Protein AF-A0A928DA06-F1 (afdb_monomer_lite)

Structure (mmCIF, N/CA/C/O backbone):
data_AF-A0A928DA06-F1
#
_entry.id   AF-A0A928DA06-F1
#
loop_
_atom_site.group_PDB
_atom_site.id
_atom_site.type_symbol
_atom_site.label_atom_id
_atom_site.label_alt_id
_atom_site.label_comp_id
_atom_site.label_asym_id
_atom_site.label_entity_id
_atom_site.label_seq_id
_atom_site.pdbx_PDB_ins_code
_atom_site.Cartn_x
_atom_site.Cartn_y
_atom_site.Cartn_z
_atom_site.occupancy
_atom_site.B_iso_or_equiv
_atom_site.auth_seq_id
_atom_site.auth_comp_id
_atom_site.auth_asym_id
_atom_site.auth_atom_id
_atom_site.pdbx_PDB_model_num
ATOM 1 N N . MET A 1 1 ? -12.608 2.765 8.747 1.00 83.69 1 MET A N 1
ATOM 2 C CA . MET A 1 1 ? -12.357 2.135 7.433 1.00 83.69 1 MET A CA 1
ATOM 3 C C . MET A 1 1 ? -12.875 0.698 7.348 1.00 83.69 1 MET A C 1
ATOM 5 O O . MET A 1 1 ? -12.585 0.014 6.376 1.00 83.69 1 MET A O 1
ATOM 9 N N . THR A 1 2 ? -13.688 0.243 8.306 1.00 89.38 2 THR A N 1
ATOM 10 C CA . THR A 1 2 ? -14.258 -1.107 8.320 1.00 89.38 2 THR A CA 1
ATOM 11 C C . THR A 1 2 ? -14.913 -1.484 6.994 1.00 89.38 2 THR A C 1
ATOM 13 O O . THR A 1 2 ? -15.799 -0.780 6.512 1.00 89.38 2 THR A O 1
ATOM 16 N N . GLY A 1 3 ? -14.460 -2.598 6.416 1.00 91.69 3 GLY A N 1
ATOM 17 C CA . GLY A 1 3 ? -14.981 -3.139 5.159 1.00 91.69 3 GLY A CA 1
ATOM 18 C C . GLY A 1 3 ? -14.381 -2.537 3.885 1.00 91.69 3 GLY A C 1
ATOM 19 O O . GLY A 1 3 ? -14.749 -2.986 2.807 1.00 91.69 3 GLY A O 1
ATOM 20 N N . LYS A 1 4 ? -13.465 -1.564 3.988 1.00 97.69 4 LYS A N 1
ATOM 21 C CA . LYS A 1 4 ? -12.728 -1.007 2.844 1.00 97.69 4 LYS A CA 1
ATOM 22 C C . LYS A 1 4 ? -11.425 -1.751 2.586 1.00 97.69 4 LYS A C 1
ATOM 24 O O . LYS A 1 4 ? -10.792 -2.232 3.532 1.00 97.69 4 LYS A O 1
ATOM 29 N N . VAL A 1 5 ? -11.014 -1.797 1.322 1.00 98.31 5 VAL A N 1
ATOM 30 C CA . VAL A 1 5 ? -9.685 -2.261 0.912 1.00 98.31 5 VAL A CA 1
ATOM 31 C C . VAL A 1 5 ? -8.822 -1.050 0.561 1.00 98.31 5 VAL A C 1
ATOM 33 O O . VAL A 1 5 ? -9.207 -0.236 -0.274 1.00 98.31 5 VAL A O 1
ATOM 36 N N . ALA A 1 6 ? -7.662 -0.912 1.202 1.00 98.31 6 ALA A N 1
ATOM 37 C CA . ALA A 1 6 ? -6.711 0.164 0.932 1.00 98.31 6 ALA A CA 1
ATOM 38 C C . ALA A 1 6 ? -5.402 -0.398 0.376 1.00 98.31 6 ALA A C 1
ATOM 40 O O . ALA A 1 6 ? -4.781 -1.262 0.995 1.00 98.31 6 ALA A O 1
ATOM 41 N N . LEU A 1 7 ? -4.958 0.114 -0.765 1.00 97.88 7 LEU A N 1
ATOM 42 C CA . LEU A 1 7 ? -3.648 -0.176 -1.329 1.00 97.88 7 LEU A CA 1
ATOM 43 C C . LEU A 1 7 ? -2.665 0.909 -0.894 1.00 97.88 7 LEU A C 1
ATOM 45 O O . LEU A 1 7 ? -2.867 2.077 -1.184 1.00 97.88 7 LEU A O 1
ATOM 49 N N . VAL A 1 8 ? -1.583 0.529 -0.212 1.00 98.00 8 VAL A N 1
ATOM 50 C CA . VAL A 1 8 ? -0.536 1.470 0.203 1.00 98.00 8 VAL A CA 1
ATOM 51 C C . VAL A 1 8 ? 0.792 1.107 -0.451 1.00 98.00 8 VAL A C 1
ATOM 53 O O . VAL A 1 8 ? 1.410 0.080 -0.137 1.00 98.00 8 VAL A O 1
ATOM 56 N N . THR A 1 9 ? 1.260 1.976 -1.346 1.00 96.38 9 THR A N 1
ATOM 57 C CA . THR A 1 9 ? 2.560 1.847 -2.016 1.00 96.38 9 THR A CA 1
ATOM 58 C C . THR A 1 9 ? 3.709 2.316 -1.120 1.00 96.38 9 THR A C 1
ATOM 60 O O . THR A 1 9 ? 3.535 3.126 -0.209 1.00 96.38 9 THR A O 1
ATOM 63 N N . GLY A 1 10 ? 4.904 1.747 -1.317 1.00 96.00 10 GLY A N 1
ATOM 64 C CA . GLY A 1 10 ? 6.079 2.087 -0.505 1.00 96.00 10 GLY A CA 1
ATOM 65 C C . GLY A 1 10 ? 5.900 1.789 0.991 1.00 96.00 10 GLY A C 1
ATOM 66 O O . GLY A 1 10 ? 6.474 2.471 1.836 1.00 96.00 10 GLY A O 1
ATOM 67 N N . SER A 1 11 ? 5.099 0.781 1.344 1.00 96.88 11 SER A N 1
ATOM 68 C CA . SER A 1 11 ? 4.600 0.571 2.714 1.00 96.88 11 SER A CA 1
ATOM 69 C C . SER A 1 11 ? 5.468 -0.330 3.594 1.00 96.88 11 SER A C 1
ATOM 71 O O . SER A 1 11 ? 5.051 -0.763 4.668 1.00 96.88 11 SER A O 1
ATOM 73 N N . THR A 1 12 ? 6.705 -0.602 3.180 1.00 96.62 12 THR A N 1
ATOM 74 C CA . THR A 1 12 ? 7.639 -1.422 3.966 1.00 96.62 12 THR A CA 1
ATOM 75 C C . THR A 1 12 ? 8.183 -0.677 5.182 1.00 96.62 12 THR A C 1
ATOM 77 O O . THR A 1 12 ? 8.457 -1.300 6.208 1.00 96.62 12 THR A O 1
ATOM 80 N N . ARG A 1 13 ? 8.380 0.647 5.084 1.00 96.69 13 ARG A N 1
ATOM 81 C CA . ARG A 1 13 ? 8.977 1.499 6.132 1.00 96.69 13 ARG A CA 1
ATOM 82 C C . ARG A 1 13 ? 8.432 2.931 6.052 1.00 96.69 13 ARG A C 1
ATOM 84 O O . ARG A 1 13 ? 7.794 3.309 5.076 1.00 96.69 13 ARG A O 1
ATOM 91 N N . GLY A 1 14 ? 8.728 3.739 7.073 1.00 97.19 14 GLY A N 1
ATOM 92 C CA . GLY A 1 14 ? 8.440 5.176 7.073 1.00 97.19 14 GLY A CA 1
ATOM 93 C C . GLY A 1 14 ? 6.947 5.498 6.982 1.00 97.19 14 GLY A C 1
ATOM 94 O O . GLY A 1 14 ? 6.126 4.830 7.609 1.00 97.19 14 GLY A O 1
ATOM 95 N N . ILE A 1 15 ? 6.614 6.527 6.198 1.00 97.69 15 ILE A N 1
ATOM 96 C CA . ILE A 1 15 ? 5.254 7.072 6.080 1.00 97.69 15 ILE A CA 1
ATOM 97 C C . ILE A 1 15 ? 4.276 6.021 5.547 1.00 97.69 15 ILE A C 1
ATOM 99 O O . ILE A 1 15 ? 3.231 5.814 6.153 1.00 97.69 15 ILE A O 1
ATOM 103 N N . GLY A 1 16 ? 4.630 5.306 4.474 1.00 97.69 16 GLY A N 1
ATOM 104 C CA . GLY A 1 16 ? 3.755 4.281 3.899 1.00 97.69 16 GLY A CA 1
ATOM 105 C C . GLY A 1 16 ? 3.433 3.164 4.896 1.00 97.69 16 GLY A C 1
ATOM 106 O O . GLY A 1 16 ? 2.295 2.710 4.971 1.00 97.69 16 GLY A O 1
ATOM 107 N N . LYS A 1 17 ? 4.408 2.759 5.725 1.00 98.44 17 LYS A N 1
ATOM 108 C CA . LYS A 1 17 ? 4.148 1.800 6.808 1.00 98.44 17 LYS A CA 1
ATOM 109 C C . LYS A 1 17 ? 3.154 2.371 7.820 1.00 98.44 17 LYS A C 1
ATOM 111 O O . LYS A 1 17 ? 2.183 1.696 8.127 1.00 98.44 17 LYS A O 1
ATOM 116 N N . ALA A 1 18 ? 3.380 3.596 8.300 1.00 98.56 18 ALA A N 1
ATOM 117 C CA . ALA A 1 18 ? 2.511 4.230 9.293 1.00 98.56 18 ALA A CA 1
ATOM 118 C C . ALA A 1 18 ? 1.072 4.430 8.783 1.00 98.56 18 ALA A C 1
ATOM 120 O O . ALA A 1 18 ? 0.128 4.221 9.536 1.00 98.56 18 ALA A O 1
ATOM 121 N N . ILE A 1 19 ? 0.899 4.779 7.503 1.00 98.19 19 ILE A N 1
ATOM 122 C CA . ILE A 1 19 ? -0.423 4.886 6.867 1.00 98.19 19 ILE A CA 1
ATOM 123 C C . ILE A 1 19 ? -1.107 3.517 6.808 1.00 98.19 19 ILE A C 1
ATOM 125 O O . ILE A 1 19 ? -2.265 3.404 7.200 1.00 98.19 19 ILE A O 1
ATOM 129 N N . GLY A 1 20 ? -0.394 2.476 6.359 1.00 98.31 20 GLY A N 1
ATOM 130 C CA . GLY A 1 20 ? -0.932 1.115 6.329 1.00 98.31 20 GLY A CA 1
ATOM 131 C C . GLY A 1 20 ? -1.336 0.619 7.718 1.00 98.31 20 GLY A C 1
ATOM 132 O O . GLY A 1 20 ? -2.444 0.117 7.882 1.00 98.31 20 GLY A O 1
ATOM 133 N N . ASP A 1 21 ? -0.478 0.838 8.719 1.00 98.50 21 ASP A N 1
ATOM 134 C CA . ASP A 1 21 ? -0.747 0.479 10.116 1.00 98.50 21 ASP A CA 1
ATOM 135 C C . ASP A 1 21 ? -2.012 1.199 10.630 1.00 98.50 21 ASP A C 1
ATOM 137 O O . ASP A 1 21 ? -2.887 0.571 11.222 1.00 98.50 21 ASP A O 1
ATOM 141 N N . ALA A 1 22 ? -2.160 2.497 10.340 1.00 98.31 22 ALA A N 1
ATOM 142 C CA . ALA A 1 22 ? -3.342 3.264 10.728 1.00 98.31 22 ALA A CA 1
ATOM 143 C C . ALA A 1 22 ? -4.617 2.776 10.017 1.00 98.31 22 ALA A C 1
ATOM 145 O O . ALA A 1 22 ? -5.669 2.655 10.640 1.00 98.31 22 ALA A O 1
ATOM 146 N N . PHE A 1 23 ? -4.566 2.476 8.716 1.00 98.19 23 PHE A N 1
ATOM 147 C CA . PHE A 1 23 ? -5.727 1.947 7.994 1.00 98.19 23 PHE A CA 1
ATOM 148 C C . PHE A 1 23 ? -6.194 0.598 8.548 1.00 98.19 23 PHE A C 1
ATOM 150 O O . PHE A 1 23 ? -7.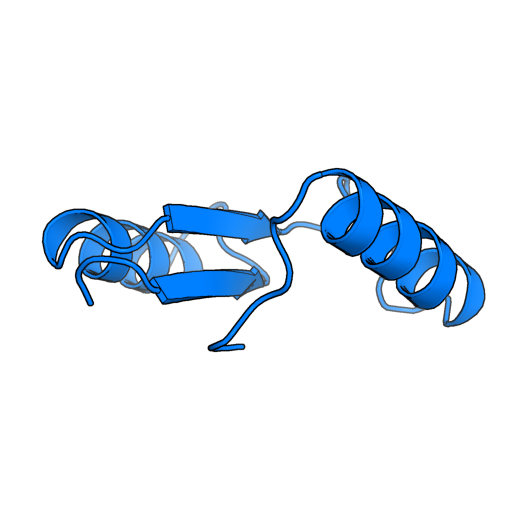404 0.406 8.702 1.00 98.19 23 PHE A O 1
ATOM 157 N N . GLU A 1 24 ? -5.263 -0.293 8.896 1.00 97.94 24 GLU A N 1
ATOM 158 C CA . GLU A 1 24 ? -5.561 -1.557 9.582 1.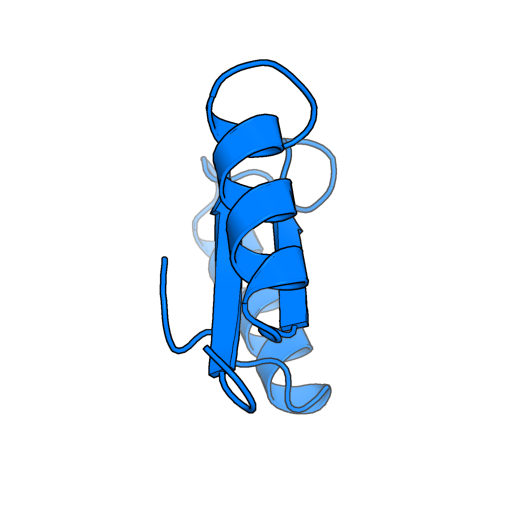00 97.94 24 GLU A CA 1
ATOM 159 C C . GLU A 1 24 ? -6.201 -1.308 10.956 1.00 97.94 24 GLU A C 1
ATOM 161 O O . GLU A 1 24 ? -7.228 -1.914 11.262 1.00 97.94 24 GLU A O 1
ATOM 166 N N . GLU A 1 25 ? -5.671 -0.370 11.750 1.00 98.19 25 GLU A N 1
ATOM 167 C CA . GLU A 1 25 ? -6.241 0.021 13.052 1.00 98.19 25 GLU A CA 1
ATOM 168 C C . GLU A 1 25 ? -7.688 0.528 12.918 1.00 98.19 25 GLU A C 1
ATOM 170 O O . GLU A 1 25 ? -8.561 0.178 13.713 1.00 98.19 25 GLU A O 1
ATOM 175 N N . TYR A 1 26 ? -7.987 1.276 11.853 1.00 97.69 26 TYR A N 1
ATOM 176 C CA . TYR A 1 26 ? -9.346 1.715 11.524 1.00 97.69 26 TYR A CA 1
ATOM 177 C C . TYR A 1 26 ? -10.203 0.639 10.824 1.00 97.69 26 TYR A C 1
ATOM 179 O O . TYR A 1 26 ? -11.314 0.946 10.367 1.00 97.69 26 TYR A O 1
ATOM 187 N N . GLY A 1 27 ? -9.727 -0.604 10.721 1.00 97.19 27 GLY A N 1
ATOM 188 C CA . GLY A 1 27 ? -10.480 -1.769 10.249 1.00 97.19 27 GLY A CA 1
ATOM 189 C C . GLY A 1 27 ? -10.498 -1.985 8.734 1.00 97.19 27 GLY A C 1
ATOM 190 O O . GLY A 1 27 ? -11.355 -2.726 8.246 1.00 97.19 27 GLY A O 1
ATOM 191 N N . ALA A 1 28 ? -9.613 -1.337 7.976 1.00 98.19 28 ALA A N 1
ATOM 192 C CA . ALA A 1 28 ? -9.437 -1.653 6.560 1.00 98.19 28 ALA A CA 1
ATOM 193 C C . ALA A 1 28 ? -8.730 -3.004 6.386 1.00 98.19 28 ALA A C 1
ATOM 195 O O . ALA A 1 28 ? -7.899 -3.400 7.204 1.00 98.19 28 ALA A O 1
ATOM 196 N N . LYS A 1 29 ? -8.979 -3.668 5.258 1.00 98.19 29 LYS A N 1
ATOM 197 C CA . LYS A 1 29 ? -8.018 -4.629 4.707 1.00 98.19 29 LYS A CA 1
ATOM 198 C C . LYS A 1 29 ? -6.960 -3.838 3.947 1.00 98.19 29 LYS A C 1
ATOM 200 O O . LYS A 1 29 ? -7.317 -3.019 3.104 1.00 98.19 29 LYS A O 1
ATOM 205 N N . VAL A 1 30 ? -5.681 -4.065 4.224 1.00 98.06 30 VAL A N 1
ATOM 206 C CA . VAL A 1 30 ? -4.602 -3.285 3.603 1.00 98.06 30 VAL A CA 1
ATOM 207 C C . VAL A 1 30 ? -3.733 -4.160 2.710 1.00 98.06 30 VAL A C 1
ATOM 209 O O . VAL A 1 30 ? -3.174 -5.162 3.150 1.00 98.06 30 VAL A O 1
ATOM 212 N N . ILE A 1 31 ? -3.590 -3.748 1.452 1.00 97.94 31 ILE A N 1
ATOM 213 C CA . ILE A 1 31 ? -2.641 -4.308 0.49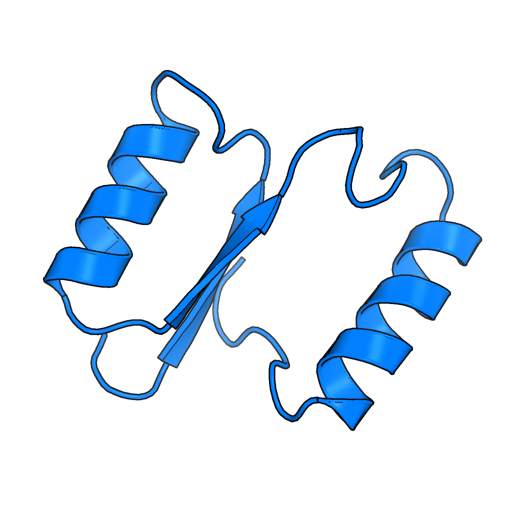4 1.00 97.94 31 ILE A CA 1
ATOM 214 C C . ILE 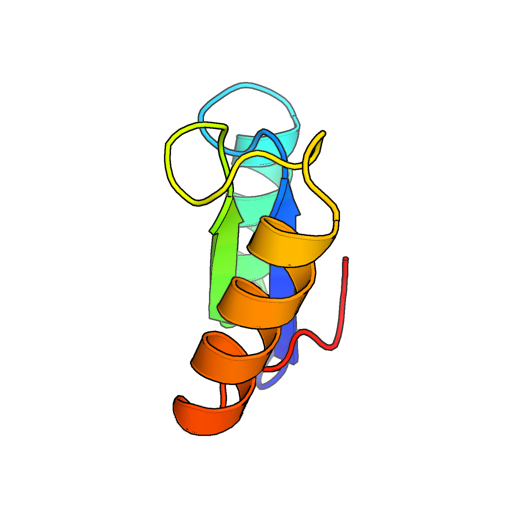A 1 31 ? -1.353 -3.496 0.602 1.00 97.94 31 ILE A C 1
ATOM 216 O O . ILE A 1 31 ? -1.296 -2.315 0.254 1.00 97.94 31 ILE A O 1
ATOM 220 N N . ARG A 1 32 ? -0.298 -4.131 1.111 1.00 97.56 32 ARG A N 1
ATOM 221 C CA . ARG A 1 32 ? 1.009 -3.497 1.309 1.00 97.56 32 ARG A CA 1
ATOM 222 C C . ARG A 1 32 ? 1.893 -3.719 0.091 1.00 97.56 32 ARG A C 1
ATOM 224 O O . ARG A 1 32 ? 2.420 -4.810 -0.108 1.00 97.56 32 ARG A O 1
ATOM 231 N N . HIS A 1 33 ? 2.078 -2.677 -0.709 1.00 97.12 33 HIS A N 1
ATOM 232 C CA . HIS A 1 33 ? 2.847 -2.755 -1.942 1.00 97.12 33 HIS A CA 1
ATOM 233 C C . HIS A 1 33 ? 4.291 -2.253 -1.789 1.00 97.12 33 HIS A C 1
ATOM 235 O O . HIS A 1 33 ? 4.582 -1.243 -1.138 1.00 97.12 33 HIS A O 1
ATOM 241 N N . ASN A 1 34 ? 5.212 -2.950 -2.453 1.00 94.19 34 ASN A N 1
ATOM 242 C CA . ASN A 1 34 ? 6.598 -2.551 -2.681 1.00 94.19 34 ASN A CA 1
ATOM 243 C C . ASN A 1 34 ? 7.077 -3.123 -4.026 1.00 94.19 34 ASN A C 1
ATOM 245 O O . ASN A 1 34 ? 6.360 -3.892 -4.651 1.00 94.19 34 ASN A O 1
ATOM 249 N N . THR A 1 35 ? 8.301 -2.802 -4.444 1.00 90.81 35 THR A N 1
ATOM 250 C CA . THR A 1 35 ? 8.850 -3.199 -5.755 1.00 90.81 35 THR A CA 1
ATOM 251 C C . THR A 1 35 ? 8.949 -4.709 -6.002 1.00 90.81 35 THR A C 1
ATOM 253 O O . THR A 1 35 ? 9.197 -5.118 -7.128 1.00 90.81 35 THR A O 1
ATOM 256 N N . LYS A 1 36 ? 8.791 -5.556 -4.976 1.00 90.88 36 LYS A N 1
ATOM 257 C CA . LYS A 1 36 ? 8.762 -7.019 -5.126 1.00 90.88 36 LYS A CA 1
ATOM 258 C C . LYS A 1 36 ? 7.369 -7.576 -5.422 1.00 90.88 36 LYS A C 1
ATOM 260 O O . LYS A 1 36 ? 7.275 -8.761 -5.712 1.00 90.88 36 LYS A O 1
ATOM 265 N N . VAL A 1 37 ? 6.316 -6.772 -5.264 1.00 92.44 37 VAL A N 1
ATOM 266 C CA . VAL A 1 37 ? 4.932 -7.189 -5.527 1.00 92.44 37 VAL A CA 1
ATOM 267 C C . VAL A 1 37 ? 4.660 -7.088 -7.025 1.00 92.44 37 VAL A C 1
ATOM 269 O O . VAL A 1 37 ? 4.457 -8.110 -7.669 1.00 92.44 37 VAL A O 1
ATOM 272 N N . CYS A 1 38 ? 4.772 -5.888 -7.592 1.00 93.06 38 CYS A N 1
ATOM 273 C CA . CYS A 1 38 ? 4.901 -5.679 -9.028 1.00 93.06 38 CYS A CA 1
ATOM 274 C C . CYS A 1 38 ? 5.812 -4.472 -9.301 1.00 93.06 38 CYS A C 1
ATOM 276 O O . CYS A 1 38 ? 6.027 -3.616 -8.431 1.00 93.06 38 CYS A O 1
ATOM 278 N N . ASP A 1 39 ? 6.376 -4.410 -10.506 1.00 93.12 39 ASP A N 1
ATOM 279 C CA . ASP A 1 39 ? 7.085 -3.217 -10.954 1.00 93.12 39 ASP A CA 1
ATOM 280 C C . ASP A 1 39 ? 6.068 -2.186 -11.450 1.00 93.12 39 ASP A C 1
ATOM 282 O O . ASP A 1 39 ? 5.396 -2.393 -12.454 1.00 93.12 39 ASP A O 1
ATOM 286 N N . LEU A 1 40 ? 5.952 -1.063 -10.739 1.00 92.50 40 LEU A N 1
ATOM 287 C CA . LEU A 1 40 ? 5.039 0.020 -11.115 1.00 92.50 40 LEU A CA 1
ATOM 288 C C . LEU A 1 40 ? 5.538 0.832 -12.323 1.00 92.50 40 LEU A C 1
ATOM 290 O O . LEU A 1 40 ? 4.825 1.715 -12.793 1.00 92.50 40 LEU A O 1
ATOM 294 N N . ALA A 1 41 ? 6.755 0.579 -12.815 1.00 94.19 41 ALA A N 1
ATOM 295 C CA . ALA A 1 41 ? 7.244 1.155 -14.065 1.00 94.19 41 ALA A CA 1
ATOM 296 C C . ALA A 1 41 ? 6.767 0.384 -15.310 1.00 94.19 41 ALA A C 1
ATOM 298 O O . ALA A 1 41 ? 6.902 0.903 -16.418 1.00 94.19 41 ALA A O 1
ATOM 299 N N . ASP A 1 42 ? 6.215 -0.822 -15.139 1.00 95.50 42 ASP A N 1
ATOM 300 C CA . ASP A 1 42 ? 5.684 -1.657 -16.216 1.00 95.50 42 ASP A CA 1
ATOM 301 C C . ASP A 1 42 ? 4.141 -1.665 -16.181 1.00 95.50 42 ASP A C 1
ATOM 303 O O . ASP A 1 42 ? 3.547 -2.324 -15.322 1.00 95.50 42 ASP A O 1
ATOM 307 N N . PRO A 1 43 ? 3.463 -0.962 -17.110 1.00 96.44 43 PRO A N 1
ATOM 308 C CA . PRO A 1 43 ? 2.003 -0.935 -17.165 1.00 96.44 43 PRO A CA 1
ATOM 309 C C . PRO A 1 43 ? 1.365 -2.321 -17.299 1.00 96.44 43 PRO A C 1
ATOM 311 O O . PRO A 1 43 ? 0.336 -2.573 -16.681 1.00 96.44 43 PRO A O 1
ATOM 314 N N . ALA A 1 44 ? 1.989 -3.245 -18.038 1.00 96.88 44 ALA A N 1
ATOM 315 C CA . ALA A 1 44 ? 1.440 -4.588 -18.212 1.00 96.88 44 ALA A CA 1
ATOM 316 C C . ALA A 1 44 ? 1.503 -5.399 -16.908 1.00 96.88 44 ALA A C 1
ATOM 318 O O . ALA A 1 44 ? 0.615 -6.205 -16.632 1.00 96.88 44 ALA A O 1
ATOM 319 N N . ALA A 1 45 ? 2.533 -5.168 -16.087 1.00 95.69 45 ALA A N 1
ATOM 320 C CA . ALA A 1 45 ? 2.634 -5.771 -14.763 1.00 95.69 45 ALA A CA 1
ATOM 321 C C . ALA A 1 45 ? 1.582 -5.210 -13.794 1.00 95.69 45 ALA A C 1
ATOM 323 O O . ALA A 1 45 ? 1.061 -5.964 -12.973 1.00 95.69 45 ALA A O 1
ATOM 324 N N . ILE A 1 46 ? 1.257 -3.915 -13.898 1.00 96.12 46 ILE A N 1
ATOM 325 C CA . ILE A 1 46 ? 0.173 -3.292 -13.126 1.00 96.12 46 ILE A CA 1
ATOM 326 C C . ILE A 1 46 ? -1.163 -3.931 -13.502 1.00 96.12 46 ILE A C 1
ATOM 328 O O . ILE A 1 46 ? -1.852 -4.427 -12.614 1.00 96.12 46 ILE A O 1
ATOM 332 N N . ASP A 1 47 ? -1.500 -3.970 -14.792 1.00 97.44 47 ASP A N 1
ATOM 333 C CA . ASP A 1 47 ? -2.777 -4.516 -15.267 1.00 97.44 47 ASP A CA 1
ATOM 334 C C . ASP A 1 47 ? -2.953 -5.975 -14.818 1.00 97.44 47 ASP A C 1
ATOM 336 O O . ASP A 1 47 ? -3.934 -6.316 -14.158 1.00 97.44 47 ASP A O 1
ATOM 340 N N . ALA A 1 48 ? -1.941 -6.817 -15.049 1.00 97.00 48 ALA A N 1
ATOM 341 C CA . ALA A 1 48 ? -1.975 -8.221 -14.643 1.00 97.00 48 ALA A CA 1
ATOM 342 C C . ALA A 1 48 ? -2.107 -8.410 -13.122 1.00 97.00 48 ALA A C 1
ATOM 344 O O . ALA A 1 48 ? -2.685 -9.397 -12.662 1.00 97.00 48 ALA A O 1
ATOM 345 N N . TRP A 1 49 ? -1.553 -7.495 -12.326 1.00 96.94 49 TRP A N 1
ATOM 346 C CA . TRP A 1 49 ? -1.673 -7.547 -10.874 1.00 96.94 49 TRP A CA 1
ATOM 347 C C . TRP A 1 49 ? -3.054 -7.088 -10.391 1.00 96.94 49 TRP A C 1
ATOM 349 O O . TRP A 1 49 ? -3.618 -7.705 -9.487 1.00 96.94 49 TRP A O 1
ATOM 359 N N . PHE A 1 50 ? -3.644 -6.065 -11.012 1.00 96.94 50 PHE A N 1
ATOM 360 C CA . PHE A 1 50 ? -5.016 -5.649 -10.705 1.00 96.94 50 PHE A CA 1
ATOM 361 C C . PHE A 1 50 ? -6.050 -6.713 -11.099 1.00 96.94 50 PHE A C 1
ATOM 363 O O . PHE A 1 50 ? -6.977 -6.943 -10.322 1.00 96.94 50 PHE A O 1
ATOM 370 N N . ASP A 1 51 ? -5.850 -7.432 -12.207 1.00 97.94 51 ASP A N 1
ATOM 371 C CA . ASP A 1 51 ? -6.684 -8.587 -12.578 1.00 97.94 51 ASP A CA 1
ATOM 372 C C . ASP A 1 51 ? -6.651 -9.682 -11.493 1.00 97.94 51 ASP A C 1
ATOM 374 O O . ASP A 1 51 ? -7.678 -10.274 -11.149 1.00 97.94 51 ASP A O 1
ATOM 378 N N . GLN A 1 52 ? -5.476 -9.937 -10.900 1.00 96.94 52 GLN A N 1
ATOM 379 C CA . GLN A 1 52 ? -5.342 -10.875 -9.778 1.00 96.94 52 GLN A CA 1
ATOM 380 C C . GLN A 1 52 ? -6.094 -10.381 -8.536 1.00 96.94 52 GLN A C 1
ATOM 382 O O . GLN A 1 52 ? -6.830 -11.152 -7.921 1.00 96.94 52 GLN A O 1
ATOM 387 N N . LEU A 1 53 ? -5.966 -9.096 -8.187 1.00 96.94 53 LEU A N 1
ATOM 388 C CA . LEU A 1 53 ? -6.696 -8.510 -7.058 1.00 96.94 53 LEU A CA 1
ATOM 389 C C . LEU A 1 53 ? -8.213 -8.577 -7.257 1.00 96.94 53 LEU A C 1
ATOM 391 O O . LEU A 1 53 ? -8.942 -8.830 -6.296 1.00 96.94 53 LEU A O 1
ATOM 395 N N . GLU A 1 54 ? -8.701 -8.365 -8.479 1.00 97.31 54 GLU A N 1
ATOM 396 C CA . GLU A 1 54 ? -10.122 -8.500 -8.797 1.00 97.31 54 GLU A CA 1
ATOM 397 C C . GLU A 1 54 ? -10.601 -9.939 -8.589 1.00 97.31 54 GLU A C 1
ATOM 399 O O . GLU A 1 54 ? -11.594 -10.163 -7.891 1.00 97.31 54 GLU A O 1
ATOM 404 N N . ALA A 1 55 ? -9.860 -10.917 -9.116 1.00 97.38 55 ALA A N 1
ATOM 405 C CA . ALA A 1 55 ? -10.170 -12.336 -8.955 1.00 97.38 55 ALA A CA 1
ATOM 406 C C . ALA A 1 55 ? -10.180 -12.782 -7.479 1.00 97.38 55 ALA A C 1
ATOM 408 O O . ALA A 1 55 ? -10.944 -13.673 -7.103 1.00 97.38 55 ALA A O 1
ATOM 409 N N . GLU A 1 56 ? -9.372 -12.145 -6.631 1.00 96.19 56 GLU A N 1
ATOM 410 C CA . GLU A 1 56 ? -9.316 -12.382 -5.183 1.00 96.19 56 GLU A CA 1
ATOM 411 C C . GLU A 1 56 ? -10.364 -11.587 -4.379 1.00 96.19 56 GLU A C 1
ATOM 413 O O . GLU A 1 56 ? -10.474 -11.757 -3.160 1.00 96.19 56 GLU A O 1
ATOM 418 N N . GLY A 1 57 ? -11.152 -10.718 -5.023 1.00 95.56 57 GLY A N 1
ATOM 419 C CA . GLY A 1 57 ? -12.111 -9.841 -4.343 1.00 95.56 57 GLY A CA 1
ATOM 420 C C . GLY A 1 57 ? -11.441 -8.776 -3.466 1.00 95.56 57 GLY A C 1
ATOM 421 O O . GLY A 1 57 ? -11.996 -8.362 -2.446 1.00 95.56 57 GLY A O 1
ATOM 422 N N . MET A 1 58 ? -10.234 -8.357 -3.847 1.00 96.19 58 MET A N 1
ATOM 423 C CA . MET A 1 58 ? -9.365 -7.406 -3.148 1.00 96.19 58 MET A CA 1
ATOM 424 C C . MET A 1 58 ? -9.187 -6.098 -3.936 1.00 96.19 58 MET A C 1
ATOM 426 O O . MET A 1 58 ? -8.184 -5.407 -3.772 1.00 96.19 58 MET A O 1
ATOM 430 N N . MET A 1 59 ? -10.153 -5.731 -4.783 1.00 97.56 59 MET A N 1
ATOM 431 C CA . MET A 1 59 ? -10.104 -4.465 -5.519 1.00 97.56 59 MET A CA 1
ATOM 432 C C . MET A 1 59 ? -10.029 -3.272 -4.540 1.00 97.56 59 MET A C 1
ATOM 434 O O . MET A 1 59 ? -10.906 -3.154 -3.677 1.00 97.56 59 MET A O 1
ATOM 438 N N . PRO A 1 60 ? -9.008 -2.396 -4.629 1.00 97.12 60 PRO A N 1
ATOM 439 C CA . PRO A 1 60 ? -8.858 -1.277 -3.704 1.00 97.12 60 PRO A CA 1
ATOM 440 C C . PRO A 1 60 ? -9.953 -0.214 -3.871 1.00 97.12 60 PRO A C 1
ATOM 442 O O . PRO A 1 60 ? -10.238 0.238 -4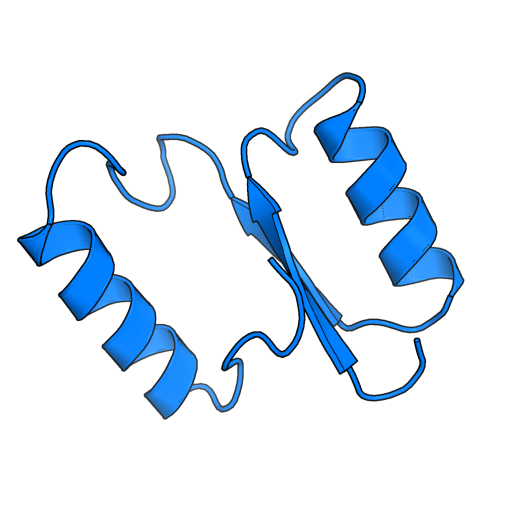.976 1.00 97.12 60 PRO A O 1
ATOM 445 N N . ASP A 1 61 ? -10.508 0.257 -2.755 1.00 97.31 61 ASP A N 1
ATOM 446 C CA . ASP A 1 61 ? -11.359 1.454 -2.693 1.00 97.31 61 ASP A CA 1
ATOM 447 C C . ASP A 1 61 ? -10.539 2.744 -2.503 1.00 97.31 61 ASP A C 1
ATOM 449 O O . ASP A 1 61 ? -11.048 3.851 -2.687 1.00 97.31 61 ASP A O 1
ATOM 453 N N . ILE A 1 62 ? -9.306 2.597 -2.012 1.00 95.50 62 ILE A N 1
ATOM 454 C CA . ILE A 1 62 ? -8.417 3.670 -1.559 1.00 95.50 62 ILE A CA 1
ATOM 455 C C . ILE A 1 62 ? -7.006 3.350 -2.062 1.00 95.50 62 ILE A C 1
ATOM 457 O O . ILE A 1 62 ? -6.548 2.215 -1.899 1.00 95.50 62 ILE A O 1
ATOM 461 N N . LEU A 1 63 ? -6.330 4.349 -2.633 1.00 91.81 63 LEU A N 1
ATOM 462 C CA . LEU A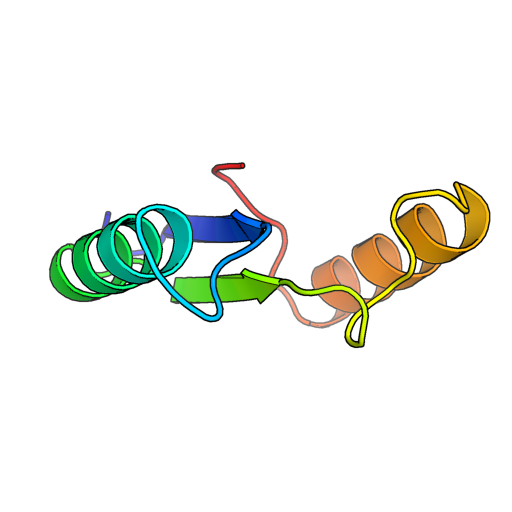 1 63 ? -4.963 4.276 -3.154 1.00 91.81 63 LEU A CA 1
ATOM 463 C C . LEU A 1 63 ? -4.110 5.430 -2.613 1.00 91.81 63 LEU A C 1
ATOM 465 O O . LEU A 1 63 ? -4.637 6.566 -2.588 1.00 91.81 63 LEU A O 1
#

pLDDT: mean 96.2, std 2.69, range [83.69, 98.56]

Foldseek 3Di:
DAPFAAEFEPCPDDPSVVVQVVCVVVHYHYHYDYVVLDNPVDPVRVVVSQVVCVVVVRRHPYD

Radius of gyration: 11.67 Å; chains: 1; bounding box: 24×20×31 Å

Secondary structure (DSSP, 8-state):
-TT-EEEETTTTSHHHHHHHHHHHHTT-EEEE--TTT--TT-HHHHHHHHHHHHHTT---SB-

Sequence (63 aa):
MTGKVALVTGSTRGIGKAIGDAFEEYGAKVIRHNTKVCDLADPAAIDAWFDQLEAEGMMPDIL